Protein AF-A0AAV9IRS4-F1 (afdb_monomer)

Solvent-accessible surface area (backbone atoms only — not comparable to full-atom values): 5022 Å² total; per-residue (Å²): 136,86,80,82,76,82,81,63,66,67,70,64,32,54,52,51,50,50,38,64,70,42,54,68,43,69,71,46,27,55,51,44,51,54,55,48,50,56,54,46,50,59,50,47,52,57,49,49,51,54,52,49,49,65,76,40,63,78,71,44,61,90,64,42,48,65,58,53,52,53,52,51,52,55,51,52,54,53,50,62,70,63,69,80,120

InterPro domains:
  IPR008027 Cytochrome b-c1 complex subunit 9 [PF05365] (16-67)
  IPR008027 Cytochrome b-c1 complex subunit 9 [PTHR12980] (14-70)
  IPR036656 Cytochrome b-c1 complex subunit 9 superfamily [G3DSA:1.20.5.260] (13-72)
  IPR036656 Cytochrome b-c1 complex subunit 9 superfamily [SSF81514] (14-68)

Radius of gyration: 29.38 Å; Cα contacts (8 Å, |Δi|>4): 17; chains: 1; bounding box: 74×28×77 Å

Sequence (85 aa):
MSSSRVHYTGLPAVRNAFYNIFIRRTPMFALTLVAAGYAATEAVDALSDTLWERANRNKLWKHVQPQIEARKAELAAAEEEGGDA

pLDDT: mean 88.28, std 11.97, range [51.31, 98.06]

Foldseek 3Di:
DDDDDPDDDDPSVVVVVCCVQQPVDPVSVVVNCVVCVVVVVVVCVVVVVVVVCVVCPPNDCVNCVVVVVVVVVVVVVVCVVVVPD

Structure (mmCIF, N/CA/C/O backbone):
data_AF-A0AAV9IRS4-F1
#
_entry.id   AF-A0AAV9IRS4-F1
#
loop_
_atom_site.group_PDB
_atom_site.id
_atom_site.type_symbol
_atom_site.label_atom_id
_atom_site.label_alt_id
_atom_site.label_comp_id
_atom_site.label_asym_id
_atom_site.label_entity_id
_atom_site.label_seq_id
_atom_site.pdbx_PDB_ins_code
_atom_site.Cartn_x
_atom_site.Cartn_y
_atom_site.Cartn_z
_atom_site.occupancy
_atom_site.B_iso_or_equiv
_atom_site.auth_seq_id
_atom_site.auth_comp_id
_atom_site.auth_asym_id
_atom_site.auth_atom_id
_atom_site.pdbx_PDB_model_num
ATOM 1 N N . MET A 1 1 ? 28.082 -13.764 -39.108 1.00 51.91 1 MET A N 1
ATOM 2 C CA . MET A 1 1 ? 27.966 -13.744 -37.631 1.00 51.91 1 MET A CA 1
ATOM 3 C C . MET A 1 1 ? 26.486 -13.849 -37.285 1.00 51.91 1 MET A C 1
ATOM 5 O O . MET A 1 1 ? 25.764 -12.878 -37.463 1.00 51.91 1 MET A O 1
ATOM 9 N N . SER A 1 2 ? 26.004 -15.044 -36.930 1.00 54.16 2 SER A N 1
ATOM 10 C CA . SER A 1 2 ? 24.583 -15.265 -36.628 1.00 54.16 2 SER A CA 1
ATOM 11 C C . SER A 1 2 ? 24.295 -14.792 -35.203 1.00 54.16 2 SER A C 1
ATOM 13 O O . SER A 1 2 ? 24.836 -15.341 -34.246 1.00 54.16 2 SER A O 1
ATOM 15 N N . SER A 1 3 ? 23.509 -13.723 -35.064 1.00 61.59 3 SER A N 1
ATOM 16 C CA . SER A 1 3 ? 23.070 -13.215 -33.764 1.00 61.59 3 SER A CA 1
ATOM 17 C C . SER A 1 3 ? 22.041 -14.186 -33.184 1.00 61.59 3 SER A C 1
ATOM 19 O O . SER A 1 3 ? 20.914 -14.273 -33.673 1.00 61.59 3 SER A O 1
ATOM 21 N N . SER A 1 4 ? 22.442 -14.955 -32.171 1.00 64.75 4 SER A N 1
ATOM 22 C CA . SER A 1 4 ? 21.540 -15.835 -31.430 1.00 64.75 4 SER A CA 1
ATOM 23 C C . SER A 1 4 ? 20.502 -14.984 -30.700 1.00 64.75 4 SER A C 1
ATOM 25 O O . SER A 1 4 ? 20.810 -14.327 -29.705 1.00 64.75 4 SER A O 1
ATOM 27 N N . ARG A 1 5 ? 19.261 -14.974 -31.198 1.00 71.44 5 ARG A N 1
ATOM 28 C CA . ARG A 1 5 ? 18.136 -14.363 -30.486 1.00 71.44 5 ARG A CA 1
ATOM 29 C C . ARG A 1 5 ? 17.828 -15.232 -29.273 1.00 71.44 5 ARG A C 1
ATOM 31 O O . ARG A 1 5 ? 17.438 -16.387 -29.415 1.00 71.44 5 ARG A O 1
ATOM 38 N N . VAL A 1 6 ? 18.011 -14.681 -28.079 1.00 70.75 6 VAL A N 1
ATOM 39 C CA . VAL A 1 6 ? 17.591 -15.346 -26.844 1.00 70.75 6 VAL A CA 1
ATOM 40 C C . VAL A 1 6 ? 16.063 -15.399 -26.843 1.00 70.75 6 VAL A C 1
ATOM 42 O O . VAL A 1 6 ? 15.396 -14.368 -26.757 1.00 70.75 6 VAL A O 1
ATOM 45 N N . HIS A 1 7 ? 15.504 -16.600 -26.982 1.00 71.56 7 HIS A N 1
ATOM 46 C CA . HIS A 1 7 ? 14.070 -16.826 -26.859 1.00 71.56 7 HIS A CA 1
ATOM 47 C C . HIS A 1 7 ? 13.687 -16.801 -25.378 1.00 71.56 7 HIS A C 1
ATOM 49 O O . HIS A 1 7 ? 13.919 -17.758 -24.644 1.00 71.56 7 HIS A O 1
ATOM 55 N N . TYR A 1 8 ? 13.107 -15.690 -24.932 1.00 73.75 8 TYR A N 1
ATOM 56 C CA . TYR A 1 8 ? 12.502 -15.610 -23.609 1.00 73.75 8 TYR A CA 1
ATOM 57 C C . TYR A 1 8 ? 11.114 -16.253 -23.662 1.00 73.75 8 TYR A C 1
ATOM 59 O O . TYR A 1 8 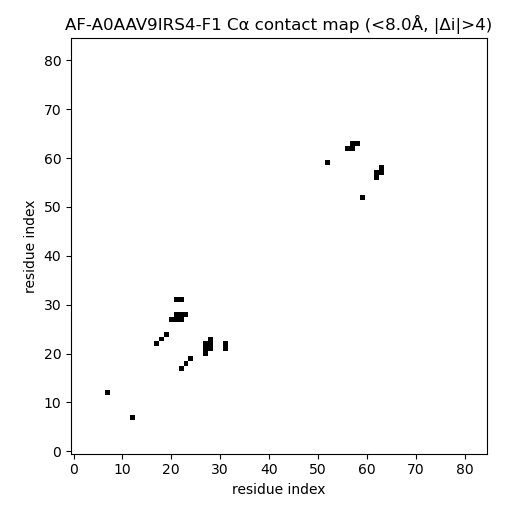? 10.227 -15.755 -24.352 1.00 73.75 8 TYR A O 1
ATOM 67 N N . THR A 1 9 ? 10.921 -17.345 -22.927 1.00 85.75 9 THR A N 1
ATOM 68 C CA . THR A 1 9 ? 9.619 -17.997 -22.723 1.00 85.75 9 THR A CA 1
ATOM 69 C C . THR A 1 9 ? 9.298 -18.035 -21.227 1.00 85.75 9 THR A C 1
ATOM 71 O O . THR A 1 9 ? 10.203 -18.075 -20.395 1.00 85.75 9 THR A O 1
ATOM 74 N N . GLY A 1 10 ? 8.014 -17.955 -20.862 1.00 88.38 10 GLY A N 1
ATOM 75 C CA . GLY A 1 10 ? 7.572 -17.982 -19.460 1.00 88.38 10 GLY A CA 1
ATOM 76 C C . GLY A 1 10 ? 7.947 -16.733 -18.644 1.00 88.38 10 GLY A C 1
ATOM 77 O O . GLY A 1 10 ? 7.919 -15.609 -19.146 1.00 88.38 10 GLY A O 1
ATOM 78 N N . LEU A 1 11 ? 8.295 -16.919 -17.366 1.00 90.44 11 LEU A N 1
ATOM 79 C CA . LEU A 1 11 ? 8.590 -15.839 -16.409 1.00 90.44 11 LEU A CA 1
ATOM 80 C C . LEU A 1 11 ? 9.682 -14.845 -16.882 1.00 90.44 11 LEU A C 1
ATOM 82 O O . LEU A 1 11 ? 9.484 -13.635 -16.738 1.00 90.44 11 LEU A O 1
ATOM 86 N N . PRO A 1 12 ? 10.796 -15.285 -17.505 1.00 91.12 12 PRO A N 1
ATOM 87 C CA . PRO A 1 12 ? 11.772 -14.375 -18.108 1.00 91.12 12 PRO A CA 1
ATOM 88 C C . PRO A 1 12 ? 11.188 -13.444 -19.179 1.00 91.12 12 PRO A C 1
ATOM 90 O O . PRO A 1 12 ? 11.627 -12.297 -19.281 1.00 91.12 12 PRO A O 1
ATOM 93 N N . ALA A 1 13 ? 10.198 -13.906 -19.951 1.00 91.56 13 ALA A N 1
ATOM 94 C CA . ALA A 1 13 ? 9.534 -13.100 -20.975 1.00 91.56 13 ALA A CA 1
ATOM 95 C C . ALA A 1 13 ? 8.671 -12.004 -20.341 1.00 91.56 13 ALA A C 1
ATOM 97 O O . ALA A 1 13 ? 8.773 -10.842 -20.731 1.00 91.56 13 ALA A O 1
ATOM 98 N N . VAL A 1 14 ? 7.899 -12.358 -19.309 1.00 94.00 14 VAL A N 1
ATOM 99 C CA . VAL A 1 14 ? 7.066 -11.413 -18.549 1.00 94.00 14 VAL A CA 1
ATOM 100 C C . VAL A 1 14 ? 7.930 -10.357 -17.866 1.00 94.00 14 VAL A C 1
ATOM 102 O O . VAL A 1 14 ? 7.668 -9.164 -18.000 1.00 94.00 14 VAL A O 1
ATOM 105 N N . ARG A 1 15 ? 9.018 -10.769 -17.204 1.00 94.12 15 ARG A N 1
ATOM 106 C CA . ARG A 1 15 ? 9.977 -9.842 -16.585 1.00 94.12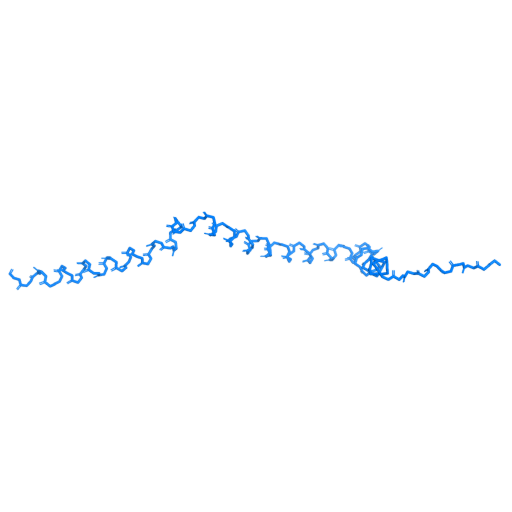 15 ARG A CA 1
ATOM 107 C C . ARG A 1 15 ? 10.567 -8.878 -17.611 1.00 94.12 15 ARG A C 1
ATOM 109 O O . ARG A 1 15 ? 10.661 -7.684 -17.345 1.00 94.12 15 ARG A O 1
ATOM 116 N N . ASN A 1 16 ? 10.988 -9.390 -18.769 1.00 93.12 16 ASN A N 1
ATOM 117 C CA . ASN A 1 16 ? 11.56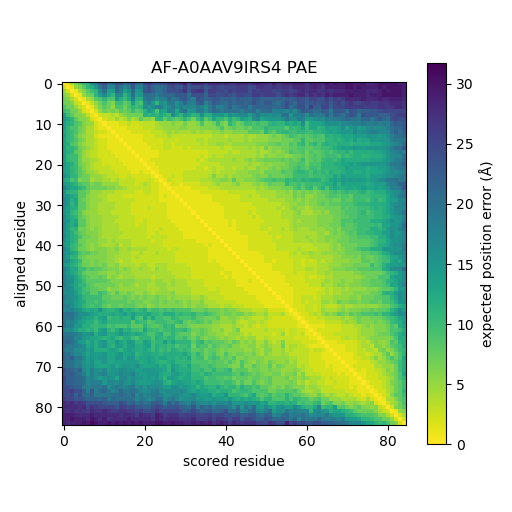3 -8.558 -19.821 1.00 93.12 16 ASN A CA 1
ATOM 118 C C . ASN A 1 16 ? 10.530 -7.557 -20.363 1.00 93.12 16 ASN A C 1
ATOM 120 O O . ASN A 1 16 ? 10.850 -6.385 -20.542 1.00 93.12 16 ASN A O 1
ATOM 124 N N . ALA A 1 17 ? 9.281 -7.984 -20.564 1.00 92.75 17 ALA A N 1
ATOM 125 C CA . ALA A 1 17 ? 8.193 -7.093 -20.958 1.00 92.75 17 ALA A CA 1
ATOM 126 C C . ALA A 1 17 ? 7.954 -5.997 -19.907 1.00 92.75 17 ALA A C 1
ATOM 128 O O . ALA A 1 17 ? 7.964 -4.816 -20.246 1.00 92.75 17 ALA A O 1
ATOM 129 N N . PHE A 1 18 ? 7.846 -6.367 -18.629 1.00 93.75 18 PHE A N 1
ATOM 130 C CA . PHE A 1 18 ? 7.663 -5.423 -17.525 1.00 93.75 18 PHE A CA 1
ATOM 131 C C . PHE A 1 18 ? 8.794 -4.390 -17.453 1.00 93.75 18 PHE A C 1
ATOM 133 O O . PHE A 1 18 ? 8.540 -3.187 -17.413 1.00 93.75 18 PHE A O 1
ATOM 140 N N . TYR A 1 19 ? 10.048 -4.848 -17.512 1.00 93.50 19 TYR A N 1
ATOM 141 C CA . TYR A 1 19 ? 11.209 -3.963 -17.506 1.00 93.50 19 TYR A CA 1
ATOM 142 C C . TYR A 1 19 ? 11.170 -2.981 -18.680 1.00 93.50 19 TYR A C 1
ATOM 144 O O . TYR A 1 19 ? 11.367 -1.784 -18.486 1.00 93.50 19 TYR A O 1
ATOM 152 N N . ASN A 1 20 ? 10.877 -3.461 -19.890 1.00 92.94 20 ASN A N 1
ATOM 153 C CA . ASN A 1 20 ? 10.861 -2.613 -21.079 1.00 92.94 20 ASN A CA 1
ATOM 154 C C . ASN A 1 20 ? 9.726 -1.580 -21.073 1.00 92.94 20 ASN A C 1
ATOM 156 O O . ASN A 1 20 ? 9.918 -0.495 -21.621 1.00 92.94 20 ASN A O 1
ATOM 160 N N . ILE A 1 21 ? 8.586 -1.895 -20.453 1.00 92.75 21 ILE A N 1
ATOM 161 C CA . ILE A 1 21 ? 7.418 -1.007 -20.386 1.00 92.75 21 ILE A CA 1
ATOM 162 C C . ILE A 1 21 ? 7.574 0.035 -19.272 1.00 92.75 21 ILE A C 1
ATOM 164 O O . ILE A 1 21 ? 7.394 1.226 -19.521 1.00 92.75 21 ILE A O 1
ATOM 168 N N . PHE A 1 22 ? 7.936 -0.391 -18.061 1.00 93.56 22 PHE A N 1
ATOM 169 C CA . PHE A 1 22 ? 7.838 0.458 -16.869 1.00 93.56 22 PHE A CA 1
ATOM 170 C C . PHE A 1 22 ? 9.183 0.998 -16.371 1.00 93.56 22 PHE A C 1
ATOM 172 O O . PHE A 1 22 ? 9.233 2.082 -15.800 1.00 93.56 22 PHE A O 1
ATOM 179 N N . ILE A 1 23 ? 10.288 0.275 -16.587 1.00 93.62 23 ILE A N 1
ATOM 180 C CA . ILE A 1 23 ? 11.576 0.576 -15.931 1.00 93.62 23 ILE A CA 1
ATOM 181 C C . ILE A 1 23 ? 12.614 1.139 -16.908 1.00 93.62 23 ILE A C 1
ATOM 183 O O . ILE A 1 23 ? 13.407 2.005 -16.548 1.00 93.62 23 ILE A O 1
ATOM 187 N N . ARG A 1 24 ? 12.630 0.674 -18.161 1.00 94.38 24 ARG A N 1
ATOM 188 C CA . ARG A 1 24 ? 13.727 0.926 -19.110 1.00 94.38 24 ARG A CA 1
ATOM 189 C C . ARG A 1 24 ? 13.938 2.405 -19.440 1.00 94.38 24 ARG A C 1
ATOM 191 O O . ARG A 1 24 ? 15.062 2.786 -19.760 1.00 94.38 24 ARG A O 1
ATOM 198 N N . ARG A 1 25 ? 12.887 3.231 -19.430 1.00 93.75 25 ARG A N 1
ATOM 199 C CA . ARG A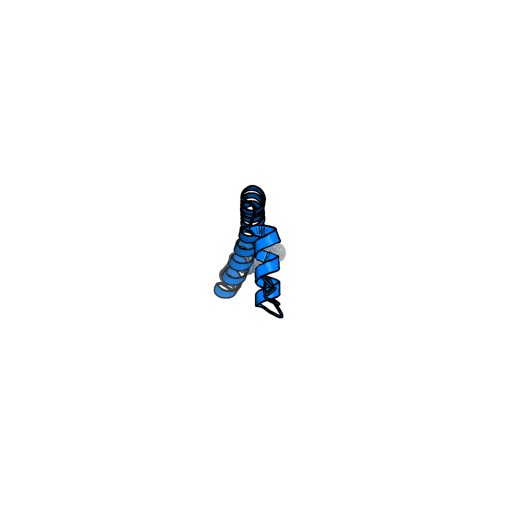 1 25 ? 12.995 4.667 -19.739 1.00 93.75 25 ARG A CA 1
ATOM 200 C C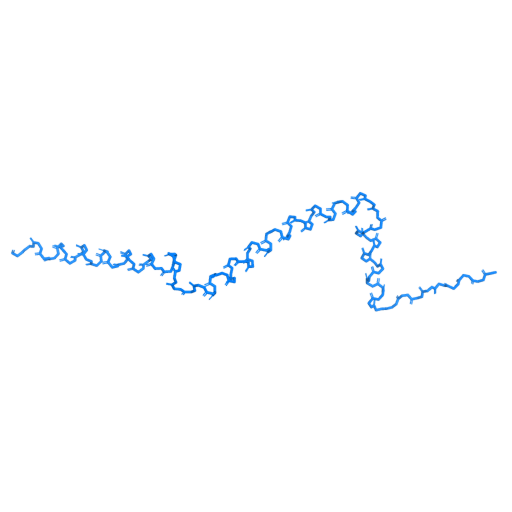 . ARG A 1 25 ? 12.805 5.498 -18.476 1.00 93.75 25 ARG A C 1
ATOM 202 O O . ARG A 1 25 ? 11.729 5.462 -17.897 1.00 93.75 25 ARG A O 1
ATOM 209 N N . THR A 1 26 ? 13.799 6.314 -18.123 1.00 91.38 26 THR A N 1
ATOM 210 C CA . THR A 1 26 ? 13.797 7.196 -16.940 1.00 91.38 26 THR A CA 1
ATOM 211 C C . THR A 1 26 ? 12.499 7.992 -16.725 1.00 91.38 26 THR A C 1
ATOM 213 O O . THR A 1 26 ? 11.991 7.957 -15.606 1.00 91.38 26 THR A O 1
ATOM 216 N N . PRO A 1 27 ? 11.895 8.657 -17.737 1.00 93.50 27 PRO A N 1
ATOM 217 C CA . PRO A 1 27 ? 10.628 9.364 -17.519 1.00 93.50 27 PRO A CA 1
ATOM 218 C C . PRO A 1 27 ? 9.445 8.419 -17.244 1.00 93.50 27 PRO A C 1
ATOM 220 O O . PRO A 1 27 ? 8.615 8.718 -16.392 1.00 93.50 27 PRO A O 1
ATOM 223 N N . MET A 1 28 ? 9.386 7.255 -17.904 1.00 94.31 28 MET A N 1
ATOM 224 C CA . MET A 1 28 ? 8.364 6.233 -17.621 1.00 94.31 28 MET A CA 1
ATOM 225 C C . MET A 1 28 ? 8.545 5.629 -16.232 1.00 94.31 28 MET A C 1
ATOM 227 O O . MET A 1 28 ? 7.564 5.351 -15.548 1.00 94.31 28 MET A O 1
ATOM 231 N N . PHE A 1 29 ? 9.792 5.462 -15.801 1.00 94.50 29 PHE A N 1
ATOM 232 C CA . PHE A 1 29 ? 10.108 4.970 -14.471 1.00 94.50 29 PHE A CA 1
ATOM 233 C C . PHE A 1 29 ? 9.652 5.952 -13.390 1.00 94.50 29 PHE A C 1
ATOM 235 O O . PHE A 1 29 ? 8.973 5.544 -12.453 1.00 94.50 29 PHE A O 1
ATOM 242 N N . ALA A 1 30 ? 9.923 7.250 -13.558 1.00 96.81 30 ALA A N 1
ATOM 243 C CA . ALA A 1 30 ? 9.423 8.281 -12.649 1.00 96.81 30 ALA A CA 1
ATOM 244 C C . ALA A 1 30 ? 7.884 8.290 -12.579 1.00 96.81 30 ALA A C 1
ATOM 246 O O . ALA A 1 30 ? 7.323 8.290 -11.486 1.00 96.81 30 ALA A O 1
ATOM 247 N N . LEU A 1 31 ? 7.201 8.213 -13.729 1.00 96.94 31 LEU A N 1
ATOM 248 C CA . LEU A 1 31 ? 5.738 8.113 -13.776 1.00 96.94 31 LEU A CA 1
ATOM 249 C C . LEU A 1 31 ? 5.226 6.861 -13.052 1.00 96.94 31 LEU A C 1
ATOM 251 O O . LEU A 1 31 ? 4.269 6.936 -12.284 1.00 96.94 31 LEU A O 1
ATOM 255 N N . THR A 1 32 ? 5.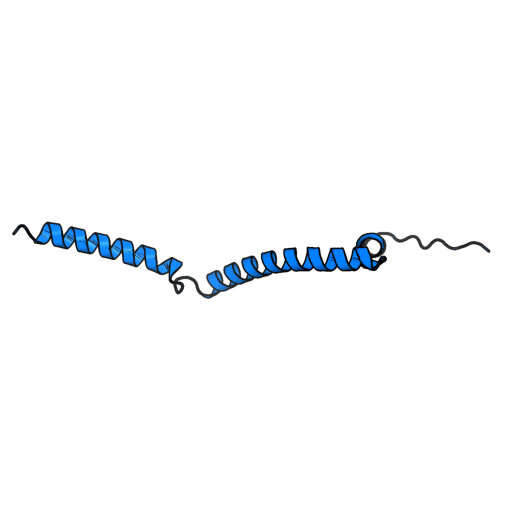886 5.724 -13.267 1.00 96.44 32 THR A N 1
ATOM 256 C CA . THR A 1 32 ? 5.549 4.461 -12.603 1.00 96.44 32 THR A CA 1
ATOM 257 C C . THR A 1 32 ? 5.696 4.587 -11.091 1.00 96.44 32 THR A C 1
ATOM 259 O O . THR A 1 32 ? 4.814 4.133 -10.374 1.00 96.44 32 THR A O 1
ATOM 262 N N . LEU A 1 33 ? 6.758 5.229 -10.594 1.00 96.50 33 LEU A N 1
ATOM 263 C CA . LEU A 1 33 ? 6.958 5.444 -9.158 1.00 96.50 33 LEU A CA 1
ATOM 264 C C . LEU A 1 33 ? 5.886 6.348 -8.546 1.00 96.50 33 LEU A C 1
ATOM 266 O O . LEU A 1 33 ? 5.393 6.037 -7.468 1.00 96.50 33 LEU A O 1
ATOM 270 N N . VAL A 1 34 ? 5.496 7.431 -9.222 1.00 98.00 34 VAL A N 1
ATOM 271 C CA . VAL A 1 34 ? 4.429 8.324 -8.735 1.00 98.00 34 VAL A CA 1
ATOM 272 C C . VAL A 1 34 ? 3.091 7.588 -8.683 1.00 98.00 34 VAL A C 1
ATOM 274 O O . VAL A 1 34 ? 2.412 7.613 -7.658 1.00 98.00 34 VAL A O 1
ATOM 277 N N . ALA A 1 35 ? 2.733 6.885 -9.761 1.00 97.19 35 ALA A N 1
ATOM 278 C CA . ALA A 1 35 ? 1.495 6.113 -9.823 1.00 97.19 35 ALA A CA 1
ATOM 279 C C . ALA A 1 35 ? 1.475 4.979 -8.786 1.00 97.19 35 ALA A C 1
ATOM 281 O O . ALA A 1 35 ? 0.480 4.793 -8.088 1.00 97.19 35 ALA A O 1
ATOM 282 N N . ALA A 1 36 ? 2.586 4.249 -8.653 1.00 96.75 36 ALA A N 1
ATOM 283 C CA . ALA A 1 36 ? 2.731 3.191 -7.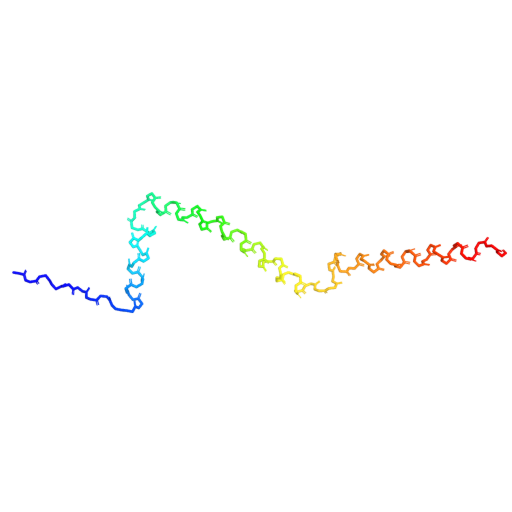662 1.00 96.75 36 ALA A CA 1
ATOM 284 C C . ALA A 1 36 ? 2.690 3.742 -6.236 1.00 96.75 36 ALA A C 1
ATOM 286 O O . ALA A 1 36 ? 2.075 3.117 -5.386 1.00 96.75 36 ALA A O 1
ATOM 287 N N . GLY A 1 37 ? 3.296 4.903 -5.975 1.00 98.06 37 GLY A N 1
ATOM 288 C CA . GLY A 1 37 ? 3.250 5.560 -4.672 1.00 98.06 37 GLY A CA 1
ATOM 289 C C . GLY A 1 37 ? 1.821 5.889 -4.257 1.00 98.06 37 GLY A C 1
ATOM 290 O O . GLY A 1 37 ? 1.403 5.494 -3.177 1.00 98.06 37 GLY A O 1
ATOM 291 N N . TYR A 1 38 ? 1.046 6.520 -5.144 1.00 98.06 38 TYR A N 1
ATOM 292 C CA . TYR A 1 38 ? -0.361 6.820 -4.871 1.00 98.06 38 TYR A CA 1
ATOM 293 C C . TYR A 1 38 ? -1.186 5.548 -4.622 1.00 98.06 38 TYR A C 1
ATOM 295 O O . TYR A 1 38 ? -1.861 5.434 -3.603 1.00 98.06 38 TYR A O 1
ATOM 303 N N . ALA A 1 39 ? -1.078 4.557 -5.512 1.00 98.06 39 ALA A N 1
ATOM 304 C CA . ALA A 1 39 ? -1.809 3.300 -5.365 1.00 98.06 39 ALA A CA 1
ATOM 305 C C . ALA A 1 39 ? -1.396 2.516 -4.105 1.00 98.06 39 ALA A C 1
ATOM 307 O O . ALA A 1 39 ? -2.233 1.874 -3.474 1.00 98.06 39 ALA A O 1
ATOM 308 N N . ALA A 1 40 ? -0.113 2.559 -3.738 1.00 97.75 40 ALA A N 1
ATOM 309 C CA . ALA A 1 40 ? 0.400 1.899 -2.547 1.00 97.75 40 ALA A CA 1
ATOM 310 C C . ALA A 1 40 ? -0.108 2.564 -1.268 1.00 97.75 40 ALA A C 1
ATOM 312 O O . ALA A 1 40 ? -0.452 1.835 -0.345 1.00 97.75 40 ALA A O 1
ATOM 313 N N . THR A 1 41 ? -0.192 3.896 -1.212 1.00 97.62 41 THR A N 1
ATOM 314 C CA . THR A 1 41 ? -0.750 4.606 -0.051 1.00 97.62 41 THR A CA 1
ATOM 315 C C . THR A 1 41 ? -2.178 4.148 0.228 1.00 97.62 41 THR A C 1
ATOM 317 O O . THR A 1 41 ? -2.438 3.621 1.303 1.00 97.62 41 THR A O 1
ATOM 320 N N . GLU A 1 42 ? -3.066 4.213 -0.767 1.00 97.50 42 GLU A N 1
ATOM 321 C CA . GLU A 1 42 ? -4.470 3.799 -0.607 1.00 97.50 42 GLU A CA 1
ATOM 322 C C . GLU A 1 42 ? -4.598 2.320 -0.203 1.00 97.50 42 GLU A C 1
ATOM 324 O O . GLU A 1 42 ? -5.401 1.948 0.655 1.00 97.50 42 GLU A O 1
ATOM 329 N N . ALA A 1 43 ? -3.777 1.452 -0.803 1.00 98.06 43 ALA A N 1
ATOM 330 C CA . ALA A 1 43 ? -3.778 0.031 -0.477 1.00 98.06 43 ALA A CA 1
ATOM 331 C C . ALA A 1 43 ? -3.277 -0.240 0.950 1.00 98.06 43 ALA A C 1
ATOM 333 O O . ALA A 1 43 ? -3.847 -1.082 1.646 1.00 98.06 43 ALA A O 1
ATOM 334 N N . VAL A 1 44 ? -2.212 0.441 1.383 1.00 97.75 44 VAL A N 1
ATOM 335 C CA . VAL A 1 44 ? -1.640 0.290 2.726 1.00 97.75 44 VAL A CA 1
ATOM 336 C C . VAL A 1 44 ? -2.587 0.845 3.776 1.00 97.75 44 VAL A C 1
ATOM 338 O O . VAL A 1 44 ? -2.794 0.165 4.777 1.00 97.75 44 VAL A O 1
ATOM 341 N N . ASP A 1 45 ? -3.207 2.000 3.543 1.00 97.62 45 ASP A N 1
ATOM 342 C CA . ASP A 1 45 ? -4.163 2.597 4.476 1.00 97.62 45 ASP A CA 1
ATOM 343 C C . ASP A 1 45 ? -5.348 1.649 4.702 1.00 97.62 45 ASP A C 1
ATOM 345 O O . ASP A 1 45 ? -5.575 1.204 5.831 1.00 97.62 45 ASP A O 1
ATOM 349 N N . ALA A 1 46 ? -6.003 1.190 3.630 1.00 96.94 46 ALA A N 1
ATOM 350 C CA . ALA A 1 46 ? -7.120 0.249 3.730 1.00 96.94 46 ALA A CA 1
ATOM 351 C C . ALA A 1 46 ? -6.720 -1.091 4.380 1.00 96.94 46 ALA A C 1
ATOM 353 O O . ALA A 1 46 ? -7.459 -1.673 5.184 1.00 96.94 46 ALA A O 1
ATOM 354 N N . LEU A 1 47 ? -5.533 -1.605 4.053 1.00 97.44 47 LEU A N 1
ATOM 355 C CA . LEU A 1 47 ? -5.034 -2.841 4.647 1.00 97.44 47 LEU A CA 1
ATOM 356 C C . LEU A 1 47 ? -4.723 -2.663 6.138 1.00 97.44 47 LEU A C 1
ATOM 358 O O . LEU A 1 47 ? -5.028 -3.540 6.946 1.00 97.44 47 LEU A O 1
ATOM 362 N N . SER A 1 48 ? -4.119 -1.538 6.507 1.00 97.06 48 SER A N 1
ATOM 363 C CA . SER A 1 48 ? -3.744 -1.243 7.884 1.00 97.06 48 SER A CA 1
ATOM 364 C C . SER A 1 48 ? -4.974 -1.078 8.770 1.00 97.06 48 SER A C 1
ATOM 366 O O . SER A 1 48 ? -5.023 -1.702 9.830 1.00 97.06 48 SER A O 1
ATOM 368 N N . ASP A 1 49 ? -6.007 -0.376 8.303 1.00 96.06 49 ASP A N 1
ATOM 369 C CA . ASP A 1 49 ? -7.267 -0.213 9.026 1.00 96.06 49 ASP A CA 1
ATOM 370 C C . ASP A 1 49 ? -7.966 -1.555 9.245 1.00 96.06 49 ASP A C 1
ATOM 372 O O . ASP A 1 49 ? -8.367 -1.882 10.364 1.00 96.06 49 ASP A O 1
ATOM 376 N N . THR A 1 50 ? -8.056 -2.390 8.208 1.00 95.94 50 THR A N 1
ATOM 377 C CA . THR A 1 50 ? -8.700 -3.708 8.329 1.00 95.94 50 THR A CA 1
ATOM 378 C C . THR A 1 50 ? -7.942 -4.643 9.272 1.00 95.94 50 THR A C 1
ATOM 380 O O . THR A 1 50 ? -8.560 -5.349 10.079 1.00 95.94 50 THR A O 1
ATOM 383 N N . LEU A 1 51 ? -6.607 -4.641 9.224 1.00 97.31 51 LEU A N 1
ATOM 384 C CA . LEU A 1 51 ? -5.769 -5.382 10.169 1.00 97.31 51 LEU A CA 1
ATOM 385 C C . LEU A 1 51 ? -5.936 -4.853 11.596 1.00 97.31 51 LEU A C 1
ATOM 387 O O . LEU A 1 51 ? -6.098 -5.645 12.529 1.00 97.31 51 LEU A O 1
ATOM 391 N N . TRP A 1 52 ? -5.936 -3.532 11.764 1.00 95.62 52 TRP A N 1
ATOM 392 C CA . TRP A 1 52 ? -6.058 -2.871 13.055 1.00 95.62 52 TRP A CA 1
ATOM 393 C C . TRP A 1 52 ? -7.414 -3.133 13.711 1.00 95.62 52 TRP A C 1
ATOM 395 O O . TRP A 1 52 ? -7.472 -3.512 14.883 1.00 95.62 52 TRP A O 1
ATOM 405 N N . GLU A 1 53 ? -8.501 -3.000 12.953 1.00 95.62 53 GLU A N 1
ATOM 406 C CA . GLU A 1 53 ? -9.856 -3.333 13.391 1.00 95.62 53 GLU A CA 1
ATOM 407 C C . GLU A 1 53 ? -9.976 -4.792 13.801 1.00 95.62 53 GLU A C 1
ATOM 409 O O . GLU A 1 53 ? -10.556 -5.113 14.841 1.00 95.62 53 GLU A O 1
ATOM 414 N N . ARG A 1 54 ? -9.409 -5.693 12.996 1.00 94.19 54 ARG A N 1
ATOM 415 C CA . ARG A 1 54 ? -9.447 -7.121 13.289 1.00 94.19 54 ARG A CA 1
ATOM 416 C C . ARG A 1 54 ? -8.694 -7.442 14.576 1.00 94.19 54 ARG A C 1
ATOM 418 O O . ARG A 1 54 ? -9.196 -8.237 15.370 1.00 94.19 54 ARG A O 1
ATOM 425 N N . ALA A 1 55 ? -7.533 -6.828 14.786 1.00 95.81 55 ALA A N 1
ATOM 426 C CA . ALA A 1 55 ? -6.732 -7.005 15.993 1.00 95.81 55 ALA A CA 1
ATOM 427 C C . ALA A 1 55 ? -7.404 -6.408 17.243 1.00 95.81 55 ALA A C 1
ATOM 429 O O . ALA A 1 55 ? -7.293 -6.970 18.331 1.00 95.81 55 ALA A O 1
ATOM 430 N N . ASN A 1 56 ? -8.138 -5.304 17.095 1.00 94.75 56 ASN A N 1
ATOM 431 C CA . ASN A 1 56 ? -8.732 -4.550 18.202 1.00 94.75 56 ASN A CA 1
ATOM 432 C C . ASN A 1 56 ? -10.269 -4.629 18.237 1.00 94.75 56 ASN A C 1
ATOM 434 O O . ASN A 1 56 ? -10.955 -3.719 18.717 1.00 94.75 56 ASN A O 1
ATOM 438 N N . ARG A 1 57 ? -10.827 -5.743 17.759 1.00 88.44 57 ARG A N 1
ATOM 439 C CA . ARG A 1 57 ? -12.274 -5.976 17.726 1.00 88.44 57 ARG A CA 1
ATOM 440 C C . ARG A 1 57 ? -12.911 -5.707 19.097 1.00 88.44 57 ARG A C 1
ATOM 442 O O . ARG A 1 57 ? -12.375 -6.109 20.128 1.00 88.44 57 ARG A O 1
ATOM 449 N N . ASN A 1 58 ? -14.062 -5.033 19.094 1.00 86.75 58 ASN A N 1
ATOM 450 C CA . ASN A 1 58 ? -14.847 -4.633 20.276 1.00 86.75 58 ASN A CA 1
ATOM 451 C C . ASN A 1 58 ? -14.197 -3.593 21.205 1.00 86.75 58 ASN A C 1
ATOM 453 O O . ASN A 1 58 ? -14.843 -3.162 22.153 1.00 86.75 58 ASN A O 1
ATOM 457 N N . LYS A 1 59 ? -12.952 -3.173 20.952 1.00 90.1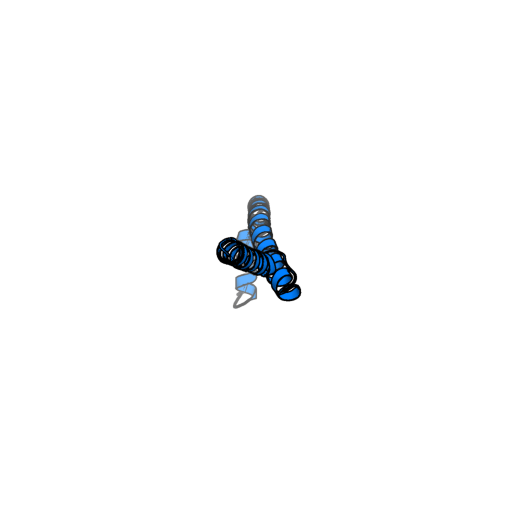9 59 LYS A N 1
ATOM 458 C CA . LYS A 1 59 ? -12.280 -2.131 21.745 1.00 90.19 59 LYS A CA 1
ATOM 459 C C . LYS A 1 59 ? -12.342 -0.755 21.092 1.00 90.19 59 LYS A C 1
ATOM 461 O O . LYS A 1 59 ? -12.187 0.247 21.781 1.00 90.19 59 LYS A O 1
ATOM 466 N N . LEU A 1 60 ? -12.552 -0.689 19.775 1.00 90.75 60 LEU A N 1
ATOM 467 C CA . LEU A 1 60 ? -12.684 0.597 19.095 1.00 90.75 60 LEU A CA 1
ATOM 468 C C . LEU A 1 60 ? -14.027 1.239 19.423 1.00 90.75 60 LEU A C 1
ATOM 470 O O . LEU A 1 60 ? -15.063 0.574 19.424 1.00 90.75 60 LEU A O 1
ATOM 474 N N . TRP A 1 61 ? -13.994 2.561 19.590 1.00 91.31 61 TRP A N 1
ATOM 475 C CA . TRP A 1 61 ? -15.172 3.388 19.833 1.00 91.31 61 TRP A CA 1
ATOM 476 C C . TRP A 1 61 ? -16.304 3.108 18.838 1.00 91.31 61 TRP A C 1
ATOM 478 O O . TRP A 1 61 ? -17.435 2.902 19.257 1.00 91.31 61 TRP A O 1
ATOM 488 N N . LYS A 1 62 ? -15.995 2.946 17.545 1.00 89.31 62 LYS A N 1
ATOM 489 C CA . LYS A 1 62 ? -16.986 2.600 16.508 1.00 89.31 62 LYS A CA 1
ATOM 490 C C . LYS A 1 62 ? -17.772 1.304 16.755 1.00 89.31 62 LYS A C 1
ATOM 492 O O . LYS A 1 62 ? -18.851 1.141 16.204 1.00 89.31 62 LYS A O 1
ATOM 497 N N . HIS A 1 63 ? -17.256 0.379 17.566 1.00 89.44 63 HIS A N 1
ATOM 498 C CA . HIS A 1 63 ? -17.968 -0.849 17.941 1.00 89.44 63 HIS A CA 1
ATOM 499 C C . HIS A 1 63 ? -18.803 -0.687 19.221 1.00 89.44 63 HIS A C 1
ATOM 501 O O . HIS A 1 63 ? -19.769 -1.422 19.422 1.00 89.44 63 HIS A O 1
ATOM 507 N N . VAL A 1 64 ? -18.421 0.251 20.090 1.00 89.62 64 VAL A N 1
ATOM 508 C CA . VAL A 1 64 ? -19.005 0.439 21.428 1.00 89.62 64 VAL A CA 1
ATOM 509 C C . VAL A 1 64 ? -20.048 1.560 21.437 1.00 89.62 64 VAL A C 1
ATOM 511 O O . VAL A 1 64 ? -21.081 1.429 22.086 1.00 89.62 64 VAL A O 1
ATOM 514 N N . GLN A 1 65 ? -19.824 2.630 20.676 1.00 92.44 65 GLN A N 1
ATOM 515 C CA . GLN A 1 65 ? -20.721 3.777 20.544 1.00 92.44 65 GLN A CA 1
ATOM 516 C C . GLN A 1 65 ? -22.192 3.402 20.294 1.00 92.44 65 GLN A C 1
ATOM 518 O O . GLN A 1 65 ? -23.028 3.860 21.072 1.00 92.44 65 GLN A O 1
ATOM 523 N N . PRO A 1 66 ? -22.541 2.545 19.310 1.00 90.56 66 PRO A N 1
ATOM 524 C CA . PRO A 1 66 ? -23.946 2.218 19.062 1.00 90.56 66 PRO A CA 1
ATOM 525 C C . PRO A 1 66 ? -24.615 1.530 20.260 1.00 90.56 66 PRO A C 1
ATOM 527 O O . PRO A 1 66 ? -25.803 1.721 20.497 1.00 90.56 66 PRO A O 1
ATOM 530 N N . GLN A 1 67 ? -23.855 0.775 21.059 1.00 88.50 67 GLN A N 1
ATOM 531 C CA . GLN A 1 67 ? -24.374 0.134 22.271 1.00 88.50 67 GLN A CA 1
ATOM 532 C C . GLN A 1 67 ? -24.642 1.167 23.373 1.00 88.50 67 GLN A C 1
ATOM 534 O O . GLN A 1 67 ? -25.644 1.080 24.077 1.00 88.50 67 GLN A O 1
ATOM 539 N N . ILE A 1 68 ? -23.763 2.166 23.508 1.00 90.94 68 ILE A N 1
ATOM 540 C CA . ILE A 1 68 ? -23.929 3.256 24.478 1.00 90.94 68 ILE A CA 1
ATOM 541 C C . ILE A 1 68 ? -25.126 4.132 24.104 1.00 90.94 68 ILE A C 1
ATOM 543 O O . ILE A 1 68 ? -25.904 4.506 24.978 1.00 90.94 68 ILE A O 1
ATOM 547 N N . GLU A 1 69 ? -25.276 4.471 22.826 1.00 91.50 69 GLU A N 1
ATOM 548 C CA . GLU A 1 69 ? -26.383 5.303 22.344 1.00 91.50 69 GLU A CA 1
ATOM 549 C C . GLU A 1 69 ? -27.731 4.598 22.510 1.00 91.50 69 GLU A C 1
ATOM 551 O O . GLU A 1 69 ? -28.653 5.196 23.062 1.00 91.50 69 GLU A O 1
ATOM 556 N N . ALA A 1 70 ? -27.819 3.314 22.148 1.00 90.88 70 ALA A N 1
ATOM 557 C CA . ALA A 1 70 ? -29.011 2.505 22.399 1.00 90.88 70 ALA A CA 1
ATOM 558 C C . ALA A 1 70 ? -29.360 2.467 23.894 1.00 90.88 70 ALA A C 1
ATOM 560 O O . ALA A 1 70 ? -30.495 2.739 24.281 1.00 90.88 70 ALA A O 1
ATOM 561 N N . ARG A 1 71 ? -28.360 2.235 24.755 1.00 90.81 71 ARG A N 1
ATOM 562 C CA . ARG A 1 71 ? -28.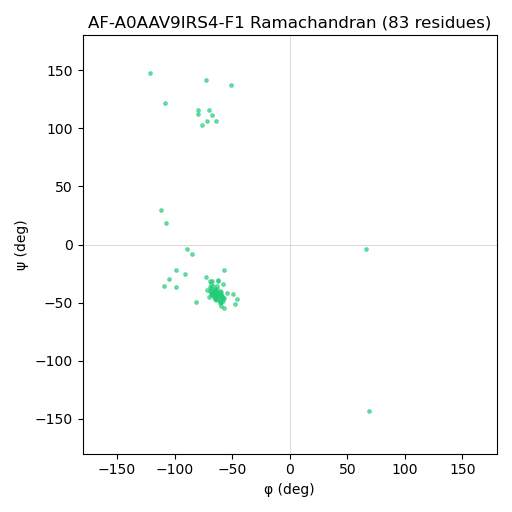563 2.198 26.206 1.00 90.81 71 ARG A CA 1
ATOM 563 C C . ARG A 1 71 ? -29.038 3.534 26.777 1.00 90.81 71 ARG A C 1
ATOM 565 O O . ARG A 1 71 ? -29.853 3.545 27.692 1.00 90.81 71 ARG A O 1
ATOM 572 N N . LYS A 1 72 ? -28.532 4.660 26.269 1.00 92.06 72 LYS A N 1
ATOM 573 C CA . LYS A 1 72 ? -28.995 5.993 26.687 1.00 92.06 72 LYS A CA 1
ATOM 574 C C . LYS A 1 72 ? -30.451 6.238 26.299 1.00 92.06 72 LYS A C 1
ATOM 576 O O . LYS A 1 72 ? -31.179 6.802 27.104 1.00 92.06 72 LYS A O 1
ATOM 581 N N . ALA A 1 73 ? -30.868 5.810 25.108 1.00 90.75 73 ALA A N 1
ATOM 582 C CA . ALA A 1 73 ? -32.252 5.953 24.662 1.00 90.75 73 ALA A CA 1
ATOM 583 C C . ALA A 1 73 ? -33.224 5.124 25.521 1.00 90.75 73 ALA A C 1
ATOM 585 O O . ALA A 1 73 ? -34.270 5.631 25.912 1.00 90.75 73 ALA A O 1
ATOM 586 N N . GLU A 1 74 ? -32.851 3.890 25.877 1.00 88.12 74 GLU A N 1
ATOM 587 C CA . GLU A 1 74 ? -33.627 3.050 26.805 1.00 88.12 74 GLU A CA 1
ATOM 588 C C . GLU A 1 74 ? -33.786 3.706 28.183 1.00 88.12 74 GLU A C 1
ATOM 590 O O . GLU A 1 74 ? -34.872 3.695 28.755 1.00 88.12 74 GLU A O 1
ATOM 595 N N . LEU A 1 75 ? -32.706 4.284 28.717 1.00 87.75 75 LEU A N 1
ATOM 596 C CA . LEU A 1 75 ? -32.734 4.972 30.009 1.00 87.75 75 LEU A CA 1
ATOM 597 C C . LEU A 1 75 ? -33.609 6.230 29.967 1.00 87.75 75 LEU A C 1
ATOM 599 O O . LEU A 1 75 ? -34.377 6.447 30.895 1.00 87.75 75 LEU A O 1
ATOM 603 N N . ALA A 1 76 ? -33.541 7.012 28.887 1.00 89.75 76 ALA A N 1
ATOM 604 C CA . ALA A 1 76 ? -34.396 8.184 28.710 1.00 89.75 76 ALA A CA 1
ATOM 605 C C . ALA A 1 76 ? -35.887 7.803 28.631 1.00 89.75 76 ALA A C 1
ATOM 607 O O . ALA A 1 76 ? -36.711 8.441 29.275 1.00 89.75 76 ALA A O 1
ATOM 608 N N . ALA A 1 77 ? -36.232 6.726 27.916 1.00 87.81 77 ALA A N 1
ATOM 609 C CA . ALA A 1 77 ? -37.610 6.231 27.853 1.00 87.81 77 ALA A CA 1
ATOM 610 C C . ALA A 1 77 ? -38.118 5.731 29.220 1.00 87.81 77 ALA A C 1
ATOM 612 O O . ALA A 1 77 ? -39.263 5.981 29.587 1.00 87.81 77 ALA A O 1
ATOM 613 N N . ALA A 1 78 ? -37.258 5.070 30.002 1.00 85.50 78 ALA A N 1
ATOM 614 C CA . ALA A 1 78 ? -37.599 4.617 31.349 1.00 85.50 78 ALA A CA 1
ATOM 615 C C . ALA A 1 78 ? -37.770 5.777 32.352 1.00 85.50 78 ALA A C 1
ATOM 617 O O . ALA A 1 78 ? -38.571 5.670 33.279 1.00 85.50 78 ALA A O 1
ATOM 618 N N . GLU A 1 79 ? -37.032 6.879 32.182 1.00 83.06 79 GLU A N 1
ATOM 619 C CA . GLU A 1 79 ? -37.215 8.106 32.971 1.00 83.06 79 GLU A CA 1
ATOM 620 C C . GLU A 1 79 ? -38.535 8.817 32.630 1.00 83.06 79 GLU A C 1
ATOM 622 O O . GLU A 1 79 ? -39.198 9.316 33.538 1.00 83.06 79 GLU A O 1
ATOM 627 N N . GLU A 1 80 ? -38.956 8.817 31.361 1.00 75.00 80 GLU A N 1
ATOM 628 C CA . GLU A 1 80 ? -40.256 9.367 30.950 1.00 75.00 80 GLU A CA 1
ATOM 629 C C . GLU A 1 80 ? -41.439 8.534 31.477 1.00 75.00 80 GLU A C 1
ATOM 631 O O . GLU A 1 80 ? -42.415 9.105 31.957 1.00 75.00 80 GLU A O 1
ATOM 636 N N . GLU A 1 81 ? -41.348 7.199 31.476 1.00 66.94 81 GLU A N 1
ATOM 637 C CA . GLU A 1 81 ? -42.395 6.323 32.037 1.00 66.94 81 GLU A CA 1
ATOM 638 C C . GLU A 1 81 ? -42.440 6.331 33.579 1.00 66.94 81 GLU A C 1
ATOM 640 O O . GLU A 1 81 ? -43.494 6.105 34.173 1.00 66.94 81 GLU A O 1
ATOM 645 N N . GLY A 1 82 ? -41.312 6.595 34.246 1.00 61.53 82 GLY A N 1
ATOM 646 C CA . GLY A 1 82 ? -41.215 6.659 35.710 1.00 61.53 82 GLY A CA 1
ATOM 647 C C . GLY A 1 82 ? -41.583 8.013 36.332 1.00 61.53 82 GLY A C 1
ATOM 648 O O . GLY A 1 82 ? -41.649 8.106 37.557 1.00 61.53 82 GLY A O 1
ATOM 649 N N . GLY A 1 83 ? -41.795 9.054 35.519 1.00 56.34 83 GLY A N 1
ATOM 650 C CA . GLY A 1 83 ? -42.088 10.422 35.965 1.00 56.34 83 GLY A CA 1
ATOM 651 C C . GLY A 1 83 ? -43.572 10.755 36.178 1.00 56.34 83 GLY A C 1
ATOM 652 O O . GLY A 1 83 ? -43.868 11.860 36.625 1.00 56.34 83 GLY A O 1
ATOM 653 N N . ASP A 1 84 ? -44.485 9.826 35.875 1.00 57.22 84 ASP A N 1
ATOM 654 C CA . ASP A 1 84 ? -45.946 10.038 35.883 1.00 57.22 84 ASP A CA 1
ATOM 655 C C . ASP A 1 84 ? -46.671 9.345 37.068 1.00 57.22 84 ASP A C 1
ATOM 657 O O . ASP A 1 84 ? -47.887 9.139 37.031 1.00 57.22 84 ASP A O 1
ATOM 661 N N . ALA A 1 85 ? -45.934 8.968 38.127 1.00 51.31 85 ALA A N 1
ATOM 662 C CA . ALA A 1 85 ? -46.449 8.307 39.339 1.00 51.31 85 ALA A CA 1
ATOM 663 C C . ALA A 1 85 ? -46.346 9.173 40.606 1.00 51.31 85 ALA A C 1
ATOM 665 O O . ALA A 1 85 ? -45.281 9.793 40.828 1.00 51.31 85 ALA A O 1
#

Mean predicted aligned error: 9.35 Å

Organism: Cyanidium caldarium (NCBI:txid2771)

Secondary structure (DSSP, 8-state):
---------SHHHHHHHHIIIIISSHHHHHHHHHHHHHHHHHHHHHHHHHHHHHHTTTTSHHHHHHHHHHHHHHHHHHHHHHT--